Protein AF-A0A7S3YZI3-F1 (afdb_monomer_lite)

Sequence (149 aa):
NTPVLVSNVTWSGAGLTVPPSSFLPRRAQDMSTVDRKTTSTPLEKKKKSKTLTTAQHLPKLVVFDLDNTVWTPELYEFYKTPIPGKTLHVFPAALKALKELHTETKWNGSMVAAASRTGEIEWAHMSLKTFKVDKDNTFDDLMSFKVAE

pLDDT: mean 74.9, std 24.78, range [33.12, 97.81]

Foldseek 3Di:
DDDDDDDDDDDDDDDDDDDDDDDDDDDDDDDDDDDDDDDDDDDPPPPPPPPPPPPPPDALEDEFEDDPTQWDDGPVVDPDQDDQPPRIDGDVVNLVVLLCCPPPPVNPNRAYAYDYPDPPVVSRVVNQVPDDSDPPDGNVNRHPDDDDD

Structure (mmCIF, N/CA/C/O backbone):
data_AF-A0A7S3YZI3-F1
#
_entry.id   AF-A0A7S3YZI3-F1
#
loop_
_atom_site.group_PDB
_atom_site.id
_atom_site.type_symbol
_atom_site.label_atom_id
_atom_site.label_alt_id
_atom_site.label_comp_id
_atom_site.label_asym_id
_atom_site.label_entity_id
_atom_site.label_seq_id
_atom_site.pdbx_PDB_ins_code
_atom_site.Cartn_x
_atom_site.Cartn_y
_atom_site.Cartn_z
_atom_site.occupancy
_atom_site.B_iso_or_equiv
_atom_site.auth_seq_id
_atom_site.auth_comp_id
_atom_site.auth_asym_id
_atom_site.auth_atom_id
_atom_site.pdbx_PDB_model_num
ATOM 1 N N . ASN A 1 1 ? 2.007 -24.919 -42.911 1.00 47.31 1 ASN A N 1
ATOM 2 C CA . ASN A 1 1 ? 1.392 -24.205 -41.774 1.00 47.31 1 ASN A CA 1
ATOM 3 C C . ASN A 1 1 ? 2.091 -22.882 -41.558 1.00 47.31 1 ASN A C 1
ATOM 5 O O . ASN A 1 1 ? 3.094 -22.819 -40.866 1.00 47.31 1 ASN A O 1
ATOM 9 N N . THR A 1 2 ? 1.563 -21.848 -42.197 1.00 38.38 2 THR A N 1
ATOM 10 C CA . THR A 1 2 ? 1.965 -20.443 -42.069 1.00 38.38 2 THR A CA 1
ATOM 11 C C . THR A 1 2 ? 0.705 -19.669 -41.687 1.00 38.38 2 THR A C 1
ATOM 13 O O . THR A 1 2 ? -0.284 -19.792 -42.414 1.00 38.38 2 THR A O 1
ATOM 16 N N . PRO A 1 3 ? 0.671 -18.926 -40.570 1.00 43.06 3 PRO A N 1
ATOM 17 C CA . PRO A 1 3 ? -0.488 -18.111 -40.237 1.00 43.06 3 PRO A CA 1
ATOM 18 C C . PRO A 1 3 ? -0.475 -16.816 -41.056 1.00 43.06 3 PRO A C 1
ATOM 20 O O . PRO A 1 3 ? 0.512 -16.082 -41.083 1.00 43.06 3 PRO A O 1
ATOM 23 N N . VAL A 1 4 ? -1.589 -16.562 -41.739 1.00 41.00 4 VAL A N 1
ATOM 24 C CA . VAL A 1 4 ? -1.864 -15.327 -42.473 1.00 41.00 4 VAL A CA 1
ATOM 25 C C . VAL A 1 4 ? -2.370 -14.281 -41.480 1.00 41.00 4 VAL A C 1
ATOM 27 O O . VAL A 1 4 ? -3.354 -14.505 -40.778 1.00 41.00 4 VAL A O 1
ATOM 30 N N . LEU A 1 5 ? -1.676 -13.144 -41.429 1.00 38.97 5 LEU A N 1
ATOM 31 C CA . LEU A 1 5 ? -2.108 -11.908 -40.781 1.00 38.97 5 LEU A CA 1
ATOM 32 C C . LEU A 1 5 ? -3.362 -11.372 -41.481 1.00 38.97 5 LEU A C 1
ATOM 34 O O . LEU A 1 5 ? -3.335 -11.130 -42.686 1.00 38.97 5 LEU A O 1
ATOM 38 N N . VAL A 1 6 ? -4.429 -11.126 -40.723 1.00 39.53 6 VAL A N 1
ATOM 39 C CA . VAL A 1 6 ? -5.562 -10.315 -41.183 1.00 39.53 6 VAL A CA 1
ATOM 40 C C . VAL A 1 6 ? -5.613 -9.062 -40.321 1.00 39.53 6 VAL A C 1
ATOM 42 O O . VAL A 1 6 ? -6.141 -9.060 -39.212 1.00 39.53 6 VAL A O 1
ATOM 45 N N . SER A 1 7 ? -5.009 -7.995 -40.833 1.00 46.25 7 SER A N 1
ATOM 46 C CA . SER A 1 7 ? -5.274 -6.624 -40.416 1.00 46.25 7 SER A CA 1
ATOM 47 C C . SER A 1 7 ? -6.400 -6.050 -41.277 1.00 46.25 7 SER A C 1
ATOM 49 O O . SER A 1 7 ? -6.439 -6.317 -42.478 1.00 46.25 7 SER A O 1
ATOM 51 N N . ASN A 1 8 ? -7.274 -5.251 -40.654 1.00 34.53 8 ASN A N 1
ATOM 52 C CA . ASN A 1 8 ? -7.914 -4.023 -41.166 1.00 34.53 8 ASN A CA 1
ATOM 53 C C . ASN A 1 8 ? -9.363 -3.909 -40.670 1.00 34.53 8 ASN A C 1
ATOM 55 O O . ASN A 1 8 ? -10.301 -4.365 -41.318 1.00 34.53 8 ASN A O 1
ATOM 59 N N . VAL A 1 9 ? -9.544 -3.224 -39.538 1.00 40.22 9 VAL A N 1
ATOM 60 C CA . VAL A 1 9 ? -10.814 -2.563 -39.219 1.00 40.22 9 VAL A CA 1
ATOM 61 C C . VAL A 1 9 ? -10.669 -1.113 -39.664 1.00 40.22 9 VAL A C 1
ATOM 63 O O . VAL A 1 9 ? -10.006 -0.313 -39.010 1.00 40.22 9 VAL A O 1
ATOM 66 N N . THR A 1 10 ? -11.256 -0.783 -40.810 1.00 39.41 10 THR A N 1
ATOM 67 C CA . THR A 1 10 ? -11.432 0.598 -41.267 1.00 39.41 10 THR A CA 1
ATOM 68 C C . THR A 1 10 ? -12.811 1.086 -40.846 1.00 39.41 10 THR A C 1
ATOM 70 O O . THR A 1 10 ? -13.828 0.526 -41.253 1.00 39.41 10 THR A O 1
ATOM 73 N N . TRP A 1 11 ? -12.841 2.140 -40.034 1.00 33.25 11 TRP A N 1
ATOM 74 C CA . TRP A 1 11 ? -14.040 2.906 -39.709 1.00 33.25 11 TRP A CA 1
ATOM 75 C C . TRP A 1 11 ? -14.284 3.940 -40.819 1.00 33.25 11 TRP A C 1
ATOM 77 O O . TRP A 1 11 ? -13.386 4.703 -41.172 1.00 33.25 11 TRP A O 1
ATOM 87 N N . SER A 1 12 ? -15.490 3.983 -41.380 1.00 38.97 12 SER A N 1
ATOM 88 C CA . SER A 1 12 ? -15.968 5.103 -42.198 1.00 38.97 12 SER A CA 1
ATOM 89 C C . SER A 1 12 ? -17.427 5.366 -41.857 1.00 38.97 12 SER A C 1
ATOM 91 O O . SER A 1 12 ? -18.248 4.452 -41.844 1.00 38.97 12 SER A O 1
ATOM 93 N N . GLY A 1 13 ? -17.690 6.610 -41.460 1.00 34.34 13 GLY A N 1
ATOM 94 C CA . GLY A 1 13 ? -18.905 7.027 -40.779 1.00 34.34 13 GLY A CA 1
ATOM 95 C C . GLY A 1 13 ? -20.070 7.407 -41.687 1.00 34.34 13 GLY A C 1
ATOM 96 O O . GLY A 1 13 ? -19.912 7.701 -42.868 1.00 34.34 13 GLY A O 1
ATOM 97 N N . ALA A 1 14 ? -21.238 7.496 -41.061 1.00 37.47 14 ALA A N 1
ATOM 98 C CA . ALA A 1 14 ? -22.331 8.368 -41.461 1.00 37.47 14 ALA A CA 1
ATOM 99 C C . ALA A 1 14 ? -23.077 8.769 -40.181 1.00 37.47 14 ALA A C 1
ATOM 101 O O . ALA A 1 14 ? -23.517 7.914 -39.413 1.00 37.47 14 ALA A O 1
ATOM 102 N N . GLY A 1 15 ? -23.121 10.073 -39.908 1.00 35.31 15 GLY A N 1
ATOM 103 C CA . GLY A 1 15 ? -23.724 10.641 -38.709 1.00 35.31 15 GLY A CA 1
ATOM 104 C C . GLY A 1 15 ? -25.248 10.532 -38.682 1.00 35.31 15 GLY A C 1
ATOM 105 O O . GLY A 1 15 ? -25.906 10.517 -39.719 1.00 35.31 15 GLY A O 1
ATOM 106 N N . LEU A 1 16 ? -25.806 10.530 -37.471 1.00 33.12 16 LEU A N 1
ATOM 107 C CA . LEU A 1 16 ? -27.213 10.823 -37.230 1.00 33.12 16 LEU A CA 1
ATOM 108 C C . LEU A 1 16 ? -27.332 11.855 -36.108 1.00 33.12 16 LEU A C 1
ATOM 110 O O . LEU A 1 16 ? -26.977 11.626 -34.955 1.00 33.12 16 LEU A O 1
ATOM 114 N N . THR A 1 17 ? -27.819 13.018 -36.514 1.00 35.41 17 THR A N 1
ATOM 115 C CA . THR A 1 17 ? -28.235 14.160 -35.707 1.00 35.41 17 THR A CA 1
ATOM 116 C C . THR A 1 17 ? -29.495 13.831 -34.907 1.00 35.41 17 THR A C 1
ATOM 118 O O . THR A 1 17 ? -30.491 13.384 -35.475 1.00 35.41 17 THR A O 1
ATOM 121 N N . VAL A 1 18 ? -29.471 14.096 -33.601 1.00 50.31 18 VAL A N 1
ATOM 122 C CA . VAL A 1 18 ? -30.630 14.006 -32.697 1.00 50.31 18 VAL A CA 1
ATOM 123 C C . VAL A 1 18 ? -31.454 15.304 -32.730 1.00 50.31 18 VAL A C 1
ATOM 125 O O . VAL A 1 18 ? -30.878 16.373 -32.524 1.00 50.31 18 VAL A O 1
ATOM 128 N N . PRO A 1 19 ? -32.784 15.256 -32.940 1.00 44.59 19 PRO A N 1
ATOM 129 C CA . PRO A 1 19 ? -33.650 16.413 -32.729 1.00 44.59 19 PRO A CA 1
ATOM 130 C C . PRO A 1 19 ? -34.08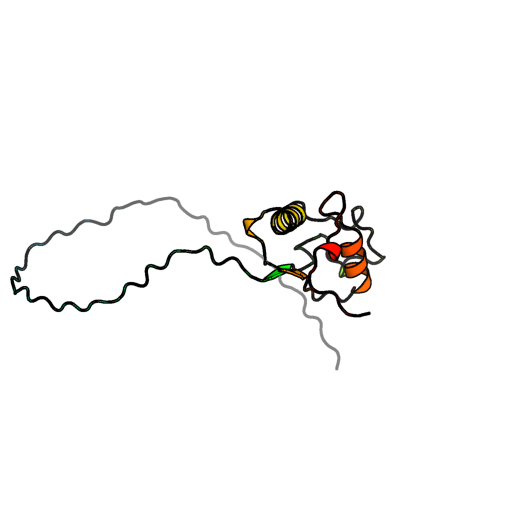5 16.548 -31.251 1.00 44.59 19 PRO A C 1
ATOM 132 O O . PRO A 1 19 ? -34.277 15.535 -30.570 1.00 44.59 19 PRO A O 1
ATOM 135 N N . PRO A 1 20 ? -34.280 17.779 -30.738 1.00 41.53 20 PRO A N 1
ATOM 136 C CA . PRO A 1 20 ? -34.686 18.020 -29.358 1.00 41.53 20 PRO A CA 1
ATOM 137 C C . PRO A 1 20 ? -36.216 18.038 -29.166 1.00 41.53 20 PRO A C 1
ATOM 139 O O . PRO A 1 20 ? -36.953 18.564 -29.990 1.00 41.53 20 PRO A O 1
ATOM 142 N N . SER A 1 21 ? -36.645 17.559 -27.990 1.00 42.19 21 SER A N 1
ATOM 143 C CA . SER A 1 21 ? -37.849 17.960 -27.235 1.00 42.19 21 SER A CA 1
ATOM 144 C C . SER A 1 21 ? -39.238 17.814 -27.893 1.00 42.19 21 SER A C 1
ATOM 146 O O . SER A 1 21 ? -39.685 18.666 -28.657 1.00 42.19 21 SER A O 1
ATOM 148 N N . SER A 1 22 ? -40.031 16.862 -27.385 1.00 41.62 22 SER A N 1
ATOM 149 C CA . SER A 1 22 ? -41.467 17.094 -27.160 1.00 41.62 22 SER A CA 1
ATOM 150 C C . SER A 1 22 ? -41.933 16.441 -25.853 1.00 41.62 22 SER A C 1
ATOM 152 O O . SER A 1 22 ? -42.082 15.229 -25.724 1.00 41.62 22 SER A O 1
ATOM 154 N N . PHE A 1 23 ? -42.129 17.297 -24.853 1.00 40.28 23 PHE A N 1
ATOM 155 C CA . PHE A 1 23 ? -42.951 17.056 -23.673 1.00 40.28 23 PHE A CA 1
ATOM 156 C C . PHE A 1 23 ? -44.413 16.875 -24.100 1.00 40.28 23 PHE A C 1
ATOM 158 O O . PHE A 1 23 ? -44.944 17.773 -24.745 1.00 40.28 23 PHE A O 1
ATOM 165 N N . LEU A 1 24 ? -45.089 15.811 -23.649 1.00 42.09 24 LEU A N 1
ATOM 166 C CA . LEU A 1 24 ? -46.533 15.839 -23.374 1.00 42.09 24 LEU A CA 1
ATOM 167 C C . LEU A 1 24 ? -46.884 14.952 -22.154 1.00 42.09 24 LEU A C 1
ATOM 169 O O . LEU A 1 24 ? -46.287 13.889 -21.973 1.00 42.09 24 LEU A O 1
ATOM 173 N N . PRO A 1 25 ? -47.831 15.388 -21.297 1.00 41.41 25 PRO A N 1
ATOM 174 C CA . PRO A 1 25 ? -48.101 14.807 -19.980 1.00 41.41 25 PRO A CA 1
ATOM 175 C C . PRO A 1 25 ? -49.007 13.567 -20.034 1.00 41.41 25 PRO A C 1
ATOM 177 O O . PRO A 1 25 ? -49.967 13.499 -20.805 1.00 41.41 25 PRO A O 1
ATOM 180 N N . ARG A 1 26 ? -48.752 12.592 -19.150 1.00 41.56 26 ARG A N 1
ATOM 181 C CA . ARG A 1 26 ? -49.623 11.422 -18.970 1.00 41.56 26 ARG A CA 1
ATOM 182 C C . ARG A 1 26 ? -50.846 11.816 -18.130 1.00 41.56 26 ARG A C 1
ATOM 184 O O . ARG A 1 26 ? -50.745 12.108 -16.943 1.00 41.56 26 ARG A O 1
ATOM 191 N N . ARG A 1 27 ? -51.987 11.850 -18.815 1.00 44.41 27 ARG A N 1
ATOM 192 C CA . ARG A 1 27 ? -53.344 12.161 -18.353 1.00 44.41 27 ARG A CA 1
ATOM 193 C C . ARG A 1 27 ? -53.797 11.259 -17.197 1.00 44.41 27 ARG A C 1
ATOM 195 O O . ARG A 1 27 ? -53.643 10.042 -17.260 1.00 44.41 27 ARG A O 1
ATOM 202 N N . ALA A 1 28 ? -54.397 11.889 -16.190 1.00 41.75 28 ALA A N 1
ATOM 203 C CA . ALA A 1 28 ? -55.127 11.261 -15.098 1.00 41.75 28 ALA A CA 1
ATOM 204 C C . ALA A 1 28 ? -56.390 10.543 -15.604 1.00 41.75 28 ALA A C 1
ATOM 206 O O . ALA A 1 28 ? -57.118 11.082 -16.443 1.00 41.75 28 ALA A O 1
ATOM 207 N N . GLN A 1 29 ? -56.667 9.363 -15.050 1.00 43.91 29 GLN A N 1
ATOM 208 C CA . GLN A 1 29 ? -58.015 8.809 -14.989 1.00 43.91 29 GLN A CA 1
ATOM 209 C C . GLN A 1 29 ? -58.356 8.489 -13.535 1.00 43.91 29 GLN A C 1
ATOM 211 O O . GLN A 1 29 ? -57.706 7.679 -12.879 1.00 43.91 29 GLN A O 1
ATOM 216 N N . ASP A 1 30 ? -59.355 9.225 -13.072 1.00 43.62 30 ASP A N 1
ATOM 217 C CA . ASP A 1 30 ? -60.227 8.978 -11.934 1.00 43.62 30 ASP A CA 1
ATOM 218 C C . ASP A 1 30 ? -61.236 7.877 -12.307 1.00 43.62 30 ASP A C 1
ATOM 220 O O . ASP A 1 30 ? -61.663 7.850 -13.461 1.00 43.62 30 ASP A O 1
ATOM 224 N N . MET A 1 31 ? -61.580 6.990 -11.362 1.00 44.25 31 MET A N 1
ATOM 225 C CA . MET A 1 31 ? -62.896 6.335 -11.230 1.00 44.25 31 MET A CA 1
ATOM 226 C C . MET A 1 31 ? -62.955 5.467 -9.951 1.00 44.25 31 MET A C 1
ATOM 228 O O . MET A 1 31 ? -62.526 4.316 -9.913 1.00 44.25 31 MET A O 1
ATOM 232 N N . SER A 1 32 ? -63.429 6.111 -8.882 1.00 39.69 32 SER A N 1
ATOM 233 C CA . SER A 1 32 ? -64.515 5.707 -7.966 1.00 39.69 32 SER A CA 1
ATOM 234 C C . SER A 1 32 ? -64.693 4.251 -7.454 1.00 39.69 32 SER A C 1
ATOM 236 O O . SER A 1 32 ? -65.004 3.307 -8.171 1.00 39.69 32 SER A O 1
ATOM 238 N N . THR A 1 33 ? -64.657 4.168 -6.113 1.00 45.88 33 THR A N 1
ATOM 239 C CA . THR A 1 33 ? -65.557 3.438 -5.186 1.00 45.88 33 THR A CA 1
ATOM 240 C C . THR A 1 33 ? -65.936 1.980 -5.468 1.00 45.88 33 THR A C 1
ATOM 242 O O . THR A 1 33 ? -66.878 1.702 -6.208 1.00 45.88 33 THR A O 1
ATOM 245 N N . VAL A 1 34 ? -65.359 1.071 -4.673 1.00 45.72 34 VAL A N 1
ATOM 246 C CA . VAL A 1 34 ? -66.051 -0.145 -4.214 1.00 45.72 34 VAL A CA 1
ATOM 247 C C . VAL A 1 34 ? -65.810 -0.321 -2.712 1.00 45.72 34 VAL A C 1
ATOM 249 O O . VAL A 1 34 ? -64.686 -0.550 -2.268 1.00 45.72 34 VAL A O 1
ATOM 252 N N . ASP A 1 35 ? -66.891 -0.211 -1.942 1.00 47.97 35 ASP A N 1
ATOM 253 C CA . ASP A 1 35 ? -66.978 -0.548 -0.525 1.00 47.97 35 ASP A CA 1
ATOM 254 C C . ASP A 1 35 ? -66.685 -2.035 -0.272 1.00 47.97 35 ASP A C 1
ATOM 256 O O . ASP A 1 35 ? -67.311 -2.923 -0.856 1.00 47.97 35 ASP A O 1
ATOM 260 N N . ARG A 1 36 ? -65.812 -2.328 0.700 1.00 46.00 36 ARG A N 1
ATOM 261 C CA . ARG A 1 36 ? -65.848 -3.611 1.413 1.00 46.00 36 ARG A CA 1
ATOM 262 C C . ARG A 1 36 ? -65.488 -3.433 2.882 1.00 46.00 36 ARG A C 1
ATOM 264 O O . ARG A 1 36 ? -64.328 -3.352 3.275 1.00 46.00 36 ARG A O 1
ATOM 271 N N . LYS A 1 37 ? -66.533 -3.407 3.703 1.00 42.66 37 LYS A N 1
ATOM 272 C CA . LYS A 1 37 ? -66.483 -3.499 5.160 1.00 42.66 37 LYS A CA 1
ATOM 273 C C . LYS A 1 37 ? -66.480 -4.976 5.549 1.00 42.66 37 LYS A C 1
ATOM 275 O O . LYS A 1 37 ? -67.496 -5.639 5.365 1.00 42.66 37 LYS A O 1
ATOM 280 N N . THR A 1 38 ? -65.388 -5.506 6.102 1.00 35.62 38 THR A N 1
ATOM 281 C CA . THR A 1 38 ? -65.430 -6.769 6.867 1.00 35.62 38 THR A CA 1
ATOM 282 C C . THR A 1 38 ? -64.290 -6.839 7.890 1.00 35.62 38 THR A C 1
ATOM 284 O O . THR A 1 38 ? -63.147 -7.131 7.565 1.00 35.62 38 THR A O 1
ATOM 287 N N . THR A 1 39 ? -64.670 -6.550 9.135 1.00 33.44 39 THR A N 1
ATOM 288 C CA . THR A 1 39 ? -64.350 -7.316 10.349 1.00 33.44 39 THR A CA 1
ATOM 289 C C . THR A 1 39 ? -62.886 -7.474 10.766 1.00 33.44 39 THR A C 1
ATOM 291 O O . THR A 1 39 ? -62.148 -8.347 10.323 1.00 33.44 39 THR A O 1
ATOM 294 N N . SER A 1 40 ? -62.541 -6.684 11.780 1.00 48.06 40 SER A N 1
ATOM 295 C CA . SER A 1 40 ? -61.477 -6.928 12.747 1.00 48.06 40 SER A CA 1
ATOM 296 C C . SER A 1 40 ? -61.649 -8.262 13.486 1.00 48.06 40 SER A C 1
ATOM 298 O O . SER A 1 40 ? -62.695 -8.520 14.083 1.00 48.06 40 SER A O 1
ATOM 300 N N . THR A 1 41 ? -60.583 -9.056 13.565 1.00 41.44 41 THR A N 1
ATOM 301 C CA . THR A 1 41 ? -60.311 -9.936 14.715 1.00 41.44 41 THR A CA 1
ATOM 302 C C . THR A 1 41 ? -58.789 -10.032 14.898 1.00 41.44 41 THR A C 1
ATOM 304 O O . THR A 1 41 ? -58.070 -10.150 13.903 1.00 41.44 41 THR A O 1
ATOM 307 N N . PRO A 1 42 ? -58.262 -9.916 16.131 1.00 50.06 42 PRO A N 1
ATOM 308 C CA . PRO A 1 42 ? -56.842 -9.711 16.369 1.00 50.06 42 PRO A CA 1
ATOM 309 C C . PRO A 1 42 ? -56.132 -11.059 16.491 1.00 50.06 42 PRO A C 1
ATOM 311 O O . PRO A 1 42 ? -56.307 -11.782 17.467 1.00 50.06 42 PRO A O 1
ATOM 314 N N . LEU A 1 43 ? -55.295 -11.395 15.512 1.00 47.28 43 LEU A N 1
ATOM 315 C CA . LEU A 1 43 ? -54.290 -12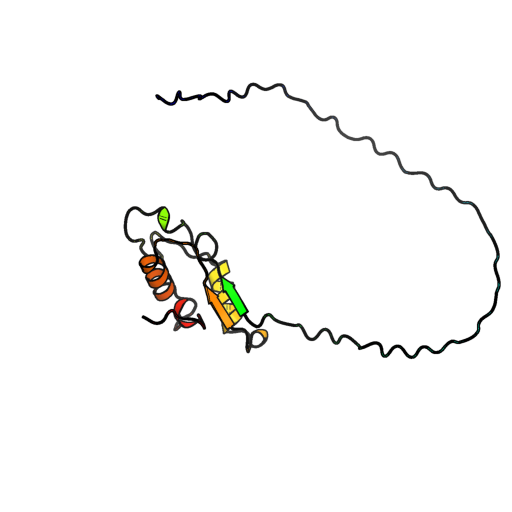.440 15.681 1.00 47.28 43 LEU A CA 1
ATOM 316 C C . LEU A 1 43 ? -52.958 -11.772 15.992 1.00 47.28 43 LEU A C 1
ATOM 318 O O . LEU A 1 43 ? -52.170 -11.425 15.111 1.00 47.28 43 LEU A O 1
ATOM 322 N N . GLU A 1 44 ? -52.753 -11.597 17.294 1.00 51.66 44 GLU A N 1
ATOM 323 C CA . GLU A 1 44 ? -51.500 -11.266 17.953 1.00 51.66 44 GLU A CA 1
ATOM 324 C C . GLU A 1 44 ? -50.434 -12.318 17.601 1.00 51.66 44 GLU A C 1
ATOM 326 O O . GLU A 1 44 ? -50.117 -13.232 18.356 1.00 51.66 44 GLU A O 1
ATOM 331 N N . LYS A 1 45 ? -49.839 -12.202 16.413 1.00 46.88 45 LYS A N 1
ATOM 332 C CA . LYS A 1 45 ? -48.534 -12.802 16.158 1.00 46.88 45 LYS A CA 1
ATOM 333 C C . LYS A 1 45 ? -47.512 -11.815 16.676 1.00 46.88 45 LYS A C 1
ATOM 335 O O . LYS A 1 45 ? -47.092 -10.910 15.957 1.00 46.88 45 LYS A O 1
ATOM 340 N N . LYS A 1 46 ? -47.104 -12.022 17.928 1.00 49.16 46 LYS A N 1
ATOM 341 C CA . LYS A 1 46 ? -45.913 -11.426 18.533 1.00 49.16 46 LYS A CA 1
ATOM 342 C C . LYS A 1 46 ? -44.686 -11.894 17.743 1.00 49.16 46 LYS A C 1
ATOM 344 O O . LYS A 1 46 ? -43.916 -12.745 18.178 1.00 49.16 46 LYS A O 1
ATOM 349 N N . LYS A 1 47 ? -44.507 -11.356 16.532 1.00 48.44 47 LYS A N 1
ATOM 350 C CA . LYS A 1 47 ? -43.215 -11.339 15.864 1.00 48.44 47 LYS A CA 1
ATOM 351 C C . LYS A 1 47 ? -42.344 -10.532 16.806 1.00 48.44 47 LYS A C 1
ATOM 353 O O . LYS A 1 47 ? -42.532 -9.325 16.936 1.00 48.44 47 LYS A O 1
ATOM 358 N N . LYS A 1 48 ? -41.426 -11.208 17.502 1.00 48.72 48 LYS A N 1
ATOM 359 C CA . LYS A 1 48 ? -40.235 -10.556 18.035 1.00 48.72 48 LYS A CA 1
ATOM 360 C C . LYS A 1 48 ? -39.573 -9.901 16.828 1.00 48.72 48 LYS A C 1
ATOM 362 O O . LYS A 1 48 ? -38.822 -10.547 16.104 1.00 48.72 48 LYS A O 1
ATOM 367 N N . SER A 1 49 ? -39.948 -8.655 16.555 1.00 51.81 49 SER A N 1
ATOM 368 C CA . SER A 1 49 ? -39.158 -7.762 15.736 1.00 51.81 49 SER A CA 1
ATOM 369 C C . SER A 1 49 ? -37.828 -7.723 16.459 1.00 51.81 49 SER A C 1
ATOM 371 O O . SER A 1 49 ? -37.718 -7.146 17.540 1.00 51.81 49 SER A O 1
ATOM 373 N N . LYS A 1 50 ? -36.856 -8.482 15.946 1.00 57.81 50 LYS A N 1
ATOM 374 C CA . LYS A 1 50 ? -35.460 -8.253 16.270 1.00 57.81 50 LYS A CA 1
ATOM 375 C C . LYS A 1 50 ? -35.263 -6.830 15.781 1.00 57.81 50 LYS A C 1
ATOM 377 O O . LYS A 1 50 ? -35.189 -6.603 14.577 1.00 57.81 50 LYS A O 1
ATOM 382 N N . THR A 1 51 ? -35.330 -5.874 16.697 1.00 48.53 51 THR A N 1
ATOM 383 C CA . THR A 1 51 ? -34.820 -4.537 16.471 1.00 48.53 51 THR A CA 1
ATOM 384 C C . THR A 1 51 ? -33.391 -4.761 16.009 1.00 48.53 51 THR A C 1
ATOM 386 O O . THR A 1 51 ? -32.518 -5.109 16.800 1.00 48.53 51 THR A O 1
ATOM 389 N N . LEU A 1 52 ? -33.186 -4.705 14.692 1.00 55.94 52 LEU A N 1
ATOM 390 C CA . LEU A 1 52 ? -31.874 -4.585 14.092 1.00 55.94 52 LEU A CA 1
ATOM 391 C C . LEU A 1 52 ? -31.400 -3.215 14.552 1.00 55.94 52 LEU A C 1
ATOM 393 O O . LEU A 1 52 ? -31.595 -2.213 13.872 1.00 55.94 52 LEU A O 1
ATOM 397 N N . THR A 1 53 ? -30.845 -3.158 15.760 1.00 50.78 53 THR A N 1
ATOM 398 C CA . THR A 1 53 ? -29.839 -2.161 16.061 1.00 50.78 53 THR A CA 1
ATOM 399 C C . THR A 1 53 ? -28.848 -2.299 14.923 1.00 50.78 53 THR A C 1
ATOM 401 O O . THR A 1 53 ? -28.189 -3.328 14.777 1.00 50.78 53 THR A O 1
ATOM 404 N N . THR A 1 54 ? -28.827 -1.306 14.040 1.00 60.97 54 THR A N 1
ATOM 405 C CA . THR A 1 54 ? -27.828 -1.145 12.991 1.00 60.97 54 THR A CA 1
ATOM 406 C C . THR A 1 54 ? -26.503 -0.824 13.672 1.00 60.97 54 THR A C 1
ATOM 408 O O . THR A 1 54 ? -25.951 0.259 13.505 1.00 60.97 54 THR A O 1
ATOM 411 N N . ALA A 1 55 ? -26.022 -1.736 14.522 1.00 61.50 55 ALA A N 1
ATOM 412 C CA . ALA A 1 55 ? -24.636 -1.784 14.915 1.00 61.50 55 ALA A CA 1
ATOM 413 C C . ALA A 1 55 ? -23.886 -1.851 13.590 1.00 61.50 55 ALA A C 1
ATOM 415 O O . ALA A 1 55 ? -24.059 -2.808 12.832 1.00 61.50 55 ALA A O 1
ATOM 416 N N . GLN A 1 56 ? -23.199 -0.760 13.251 1.00 68.62 56 GLN A N 1
ATOM 417 C CA . GLN A 1 56 ? -22.448 -0.642 12.013 1.00 68.62 56 GLN A CA 1
ATOM 418 C C . GLN A 1 56 ? -21.491 -1.826 11.956 1.00 68.62 56 GLN A C 1
ATOM 420 O O . GLN A 1 56 ? -20.528 -1.899 12.715 1.00 68.62 56 GLN A O 1
ATOM 425 N N . HIS A 1 57 ? -21.814 -2.802 11.113 1.00 83.62 57 HIS A N 1
ATOM 426 C CA . HIS A 1 57 ? -21.013 -4.003 10.987 1.00 83.62 57 HIS A CA 1
ATOM 427 C C . HIS A 1 57 ? -19.826 -3.654 10.096 1.00 83.62 57 HIS A C 1
ATOM 429 O O . HIS A 1 57 ? -19.895 -3.778 8.874 1.00 83.62 57 HIS A O 1
ATOM 435 N N . LEU A 1 58 ? -18.768 -3.132 10.712 1.00 92.44 58 LEU A N 1
ATOM 436 C CA . LEU A 1 58 ? -17.533 -2.821 10.010 1.00 92.44 58 LEU A CA 1
ATOM 437 C C . LEU A 1 58 ? -16.840 -4.117 9.559 1.00 92.44 58 LEU A C 1
ATOM 439 O O . LEU A 1 58 ? -16.993 -5.168 10.196 1.00 92.44 58 LEU A O 1
ATOM 443 N N . PRO A 1 59 ? -16.126 -4.080 8.424 1.00 94.94 59 PRO A N 1
ATOM 444 C CA . PRO A 1 59 ? -15.403 -5.236 7.927 1.00 94.94 59 PRO A CA 1
ATOM 445 C C . PRO A 1 59 ? -14.278 -5.618 8.890 1.00 94.94 59 PRO A C 1
ATOM 447 O O . PRO A 1 59 ? -13.518 -4.774 9.342 1.00 94.94 59 PRO A O 1
ATOM 450 N N . LYS A 1 60 ? -14.126 -6.918 9.153 1.00 94.81 60 LYS A N 1
ATOM 451 C CA . LYS A 1 60 ? -12.996 -7.440 9.941 1.00 94.81 60 LYS A CA 1
ATOM 452 C C . LYS A 1 60 ? -11.674 -7.440 9.169 1.00 94.81 60 LYS A C 1
ATOM 454 O O . LYS A 1 60 ? -10.624 -7.613 9.774 1.00 94.81 60 LYS A O 1
ATOM 459 N N . LEU A 1 61 ? -11.730 -7.316 7.845 1.00 96.12 61 LEU A N 1
ATOM 460 C CA . LEU A 1 61 ? -10.576 -7.351 6.956 1.00 96.12 61 LEU A CA 1
ATOM 461 C C . LEU A 1 61 ? -10.825 -6.432 5.761 1.00 96.12 61 LEU A C 1
ATOM 463 O O . LEU A 1 61 ? -11.858 -6.550 5.099 1.00 96.12 61 LEU A O 1
ATOM 467 N N . VAL A 1 62 ? -9.865 -5.560 5.477 1.00 96.75 62 VAL A N 1
ATOM 468 C CA . VAL A 1 62 ? -9.802 -4.743 4.265 1.00 96.75 62 VAL A CA 1
ATOM 469 C C . VAL A 1 62 ? -8.589 -5.188 3.461 1.00 96.75 62 VAL A C 1
ATOM 471 O O . VAL A 1 62 ? -7.482 -5.248 3.990 1.00 96.75 62 VAL A O 1
ATOM 474 N N . VAL A 1 63 ? -8.796 -5.521 2.189 1.00 97.19 63 VAL A N 1
ATOM 475 C CA . VAL A 1 63 ? -7.730 -5.984 1.295 1.00 97.19 63 VAL A CA 1
ATOM 476 C C . VAL A 1 63 ? -7.535 -4.961 0.185 1.00 97.19 63 VAL A C 1
ATOM 478 O O . VAL A 1 63 ? -8.499 -4.604 -0.491 1.00 97.19 63 VAL A O 1
ATOM 481 N N . PHE A 1 64 ? -6.302 -4.499 0.006 1.00 97.19 64 PHE A N 1
ATOM 482 C CA . PHE A 1 64 ? -5.909 -3.600 -1.072 1.00 97.19 64 PHE A CA 1
ATOM 483 C C . PHE A 1 64 ? -5.309 -4.393 -2.232 1.00 97.19 64 PHE A C 1
ATOM 485 O O . PHE A 1 64 ? -4.395 -5.193 -2.037 1.00 97.19 64 PHE A O 1
ATOM 492 N N . ASP A 1 65 ? -5.795 -4.137 -3.444 1.00 97.38 65 ASP A N 1
ATOM 493 C CA . ASP A 1 65 ? -4.987 -4.383 -4.640 1.00 97.38 65 ASP A CA 1
ATOM 494 C C . ASP A 1 65 ? -3.824 -3.374 -4.694 1.00 97.38 65 ASP A C 1
ATOM 496 O O . ASP A 1 65 ? -3.824 -2.387 -3.955 1.00 97.38 65 ASP A O 1
ATOM 500 N N . LEU A 1 66 ? -2.816 -3.618 -5.530 1.00 97.12 66 LEU A N 1
ATOM 501 C CA . LEU A 1 66 ? -1.603 -2.802 -5.597 1.00 97.12 66 LEU A CA 1
ATOM 502 C C . LEU A 1 66 ? -1.580 -1.893 -6.828 1.00 97.12 66 LEU A C 1
ATOM 504 O O . LEU A 1 66 ? -1.743 -0.674 -6.708 1.00 97.12 66 LEU A O 1
ATOM 508 N N . ASP A 1 67 ? -1.389 -2.480 -8.004 1.00 96.81 67 ASP A N 1
ATOM 509 C CA . ASP A 1 67 ? -1.240 -1.754 -9.261 1.00 96.81 67 ASP A CA 1
ATOM 510 C C . ASP A 1 67 ? -2.545 -1.029 -9.625 1.00 96.81 67 ASP A C 1
ATOM 512 O O . ASP A 1 67 ? -3.639 -1.581 -9.518 1.00 96.81 67 ASP A O 1
ATOM 516 N N . ASN A 1 68 ? -2.446 0.253 -9.982 1.00 96.38 68 ASN A N 1
ATOM 517 C CA . ASN A 1 68 ? -3.581 1.144 -10.260 1.00 96.38 68 ASN A CA 1
ATOM 518 C C . ASN A 1 68 ? -4.624 1.277 -9.129 1.00 96.38 68 ASN A C 1
ATOM 520 O O . ASN A 1 68 ? -5.687 1.863 -9.334 1.00 96.38 68 ASN A O 1
ATOM 524 N N . THR A 1 69 ? -4.299 0.815 -7.919 1.00 97.38 69 THR A N 1
ATOM 525 C CA . THR A 1 69 ? -5.132 0.975 -6.718 1.00 97.38 69 THR A CA 1
ATOM 526 C C . THR A 1 69 ? -4.389 1.757 -5.640 1.00 97.38 69 THR A C 1
ATOM 528 O O . THR A 1 69 ? -4.883 2.773 -5.148 1.00 97.38 69 THR A O 1
ATOM 531 N N . VAL A 1 70 ? -3.174 1.325 -5.294 1.00 97.62 70 VAL A N 1
ATOM 532 C CA . VAL A 1 70 ? -2.294 2.016 -4.342 1.00 97.62 70 VAL A CA 1
ATOM 533 C C . VAL A 1 70 ? -1.342 2.951 -5.074 1.00 97.62 70 VAL A C 1
ATOM 535 O O . VAL A 1 70 ? -1.120 4.071 -4.614 1.00 97.62 70 VAL A O 1
ATOM 538 N N . TRP A 1 71 ? -0.817 2.538 -6.226 1.00 97.81 71 TRP A N 1
ATOM 539 C CA . TRP A 1 71 ? 0.152 3.318 -6.991 1.00 97.81 71 TRP A CA 1
ATOM 540 C C . TRP A 1 71 ? -0.075 3.253 -8.496 1.00 97.81 71 TRP A C 1
ATOM 542 O O . TRP A 1 71 ? -0.857 2.452 -9.001 1.00 97.81 71 TRP A O 1
ATOM 552 N N . THR A 1 72 ? 0.651 4.108 -9.204 1.00 97.25 72 THR A N 1
ATOM 553 C CA . THR A 1 72 ? 0.723 4.150 -10.660 1.00 97.25 72 THR A CA 1
ATOM 554 C C . THR A 1 72 ? 2.132 4.564 -11.100 1.00 97.25 72 THR A C 1
ATOM 556 O O . THR A 1 72 ? 2.783 5.338 -10.381 1.00 97.25 72 THR A O 1
ATOM 559 N N . PRO A 1 73 ? 2.634 4.096 -12.254 1.00 96.94 73 PRO A N 1
ATOM 560 C CA . PRO A 1 73 ? 2.067 3.074 -13.156 1.00 96.94 73 PRO A CA 1
ATOM 561 C C . PRO A 1 73 ? 2.126 1.647 -12.578 1.00 96.94 73 PRO A C 1
ATOM 563 O O . PRO A 1 73 ? 2.522 1.467 -11.424 1.00 96.94 73 PRO A O 1
ATOM 566 N N . GLU A 1 74 ? 1.691 0.642 -13.347 1.00 97.00 74 GLU A N 1
ATOM 567 C CA . GLU A 1 74 ? 1.787 -0.768 -12.944 1.00 97.00 74 GLU A CA 1
ATOM 568 C C . GLU A 1 74 ? 3.250 -1.243 -12.927 1.00 97.00 74 GLU A C 1
ATOM 570 O O . GLU A 1 74 ? 4.075 -0.803 -13.729 1.00 97.00 74 GLU A O 1
ATOM 575 N N . LEU A 1 75 ? 3.598 -2.173 -12.031 1.00 96.44 75 LEU A N 1
ATOM 576 C CA . LEU A 1 75 ? 4.992 -2.616 -11.878 1.00 96.44 75 LEU A CA 1
ATOM 577 C C . LEU A 1 75 ? 5.601 -3.251 -13.142 1.00 96.44 75 LEU A C 1
ATOM 579 O O . LEU A 1 75 ? 6.796 -3.089 -13.380 1.00 96.44 75 LEU A O 1
ATOM 583 N N . TYR A 1 76 ? 4.808 -3.935 -13.973 1.00 94.75 76 TYR A N 1
ATOM 584 C CA . TYR A 1 76 ? 5.319 -4.551 -15.207 1.00 94.75 76 TYR A CA 1
ATOM 585 C C . TYR A 1 76 ? 5.658 -3.526 -16.299 1.00 94.75 76 TYR A C 1
ATOM 587 O O . TYR A 1 76 ? 6.311 -3.867 -17.284 1.00 94.75 76 TYR A O 1
ATOM 595 N N . GLU A 1 77 ? 5.212 -2.274 -16.162 1.00 96.31 77 GLU A N 1
ATOM 596 C CA . GLU A 1 77 ? 5.502 -1.221 -17.140 1.00 96.31 77 GLU A CA 1
ATOM 597 C C . GLU A 1 77 ? 6.960 -0.744 -17.063 1.00 96.31 77 GLU A C 1
ATOM 599 O O . GLU A 1 77 ? 7.438 -0.019 -17.942 1.00 96.31 77 GLU A O 1
ATOM 604 N N . PHE A 1 78 ? 7.699 -1.152 -16.028 1.00 95.38 78 PHE A N 1
ATOM 605 C CA . PHE A 1 78 ? 9.084 -0.758 -15.843 1.00 95.38 78 PHE A CA 1
ATOM 606 C C . PHE A 1 78 ? 10.071 -1.765 -16.438 1.00 95.38 78 PHE A C 1
ATOM 608 O O . PHE A 1 78 ? 10.069 -2.948 -16.124 1.00 95.38 78 PHE A O 1
ATOM 615 N N . TYR A 1 79 ? 11.031 -1.255 -17.213 1.00 92.62 79 TYR A N 1
ATOM 616 C CA . TYR A 1 79 ? 12.188 -2.034 -17.682 1.00 92.62 79 TYR A CA 1
ATOM 617 C C . TYR A 1 79 ? 13.307 -2.164 -16.638 1.00 92.62 79 TYR A C 1
ATOM 619 O O . TYR A 1 79 ? 14.249 -2.933 -16.816 1.00 92.62 79 TYR A O 1
ATOM 627 N N . LYS A 1 80 ? 13.269 -1.337 -15.592 1.00 93.56 80 LYS A N 1
ATOM 628 C CA . LYS A 1 80 ? 14.257 -1.279 -14.509 1.00 93.56 80 LYS A CA 1
ATOM 629 C C . LYS A 1 80 ? 13.523 -1.154 -13.190 1.00 93.56 80 LYS A C 1
ATOM 631 O O . LYS A 1 80 ? 12.419 -0.630 -13.163 1.00 93.56 80 LYS A O 1
ATOM 636 N N . THR A 1 81 ? 14.188 -1.523 -12.103 1.00 94.12 81 THR A N 1
ATOM 637 C CA . THR A 1 81 ? 13.640 -1.391 -10.755 1.00 94.12 81 THR A CA 1
ATOM 638 C C . THR A 1 81 ? 13.057 0.010 -10.520 1.00 94.12 81 THR A C 1
ATOM 640 O O . THR A 1 81 ? 13.795 0.999 -10.636 1.00 94.12 81 THR A O 1
ATOM 643 N N . PRO A 1 82 ? 11.752 0.119 -10.218 1.00 94.88 82 PRO A N 1
ATOM 644 C CA . PRO A 1 82 ? 11.124 1.403 -9.970 1.00 94.88 82 PRO A CA 1
ATOM 645 C C . PRO A 1 82 ? 11.674 2.014 -8.684 1.00 94.88 82 PRO A C 1
ATOM 647 O O . PRO A 1 82 ? 12.051 1.313 -7.748 1.00 94.88 82 PRO A O 1
ATOM 650 N N . ILE A 1 83 ? 11.702 3.344 -8.632 1.00 94.25 83 ILE A N 1
ATOM 651 C CA . ILE A 1 83 ? 12.068 4.088 -7.431 1.00 94.25 83 ILE A CA 1
ATOM 652 C C . ILE A 1 83 ? 10.777 4.646 -6.817 1.00 94.25 83 ILE A C 1
ATOM 654 O O . ILE A 1 83 ? 10.202 5.593 -7.381 1.00 94.25 83 ILE A O 1
ATOM 658 N N . PRO A 1 84 ? 10.322 4.101 -5.672 1.00 92.44 84 PRO A N 1
ATOM 659 C CA . PRO A 1 84 ? 9.156 4.598 -4.950 1.00 92.44 84 PRO A CA 1
ATOM 660 C C . PRO A 1 84 ? 9.241 6.112 -4.706 1.00 92.44 84 PRO A C 1
ATOM 662 O O . PRO A 1 84 ? 10.242 6.629 -4.211 1.00 92.44 84 PRO A O 1
ATOM 665 N N . GLY A 1 85 ? 8.198 6.845 -5.096 1.00 89.06 85 GLY A N 1
ATOM 666 C CA . GLY A 1 85 ? 8.084 8.297 -4.943 1.00 89.06 85 GLY A CA 1
ATOM 667 C C . GLY A 1 85 ? 8.739 9.118 -6.056 1.00 89.06 85 GLY A C 1
ATOM 668 O O . GLY A 1 85 ? 8.512 10.325 -6.117 1.00 89.06 85 GLY A O 1
ATOM 669 N N . LYS A 1 86 ? 9.520 8.494 -6.950 1.00 93.44 86 LYS A N 1
ATOM 670 C CA . LYS A 1 86 ? 10.104 9.165 -8.123 1.00 93.44 86 LYS A CA 1
ATOM 671 C C . LYS A 1 86 ? 9.496 8.695 -9.431 1.00 93.44 86 LYS A C 1
ATOM 673 O O . LYS A 1 86 ? 9.075 9.529 -10.218 1.00 93.44 86 LYS A O 1
ATOM 678 N N . THR A 1 87 ? 9.504 7.386 -9.666 1.00 95.69 87 THR A N 1
ATOM 679 C CA . THR A 1 87 ? 8.961 6.784 -10.894 1.00 95.69 87 THR A CA 1
ATOM 680 C C . THR A 1 87 ? 7.662 6.037 -10.630 1.00 95.69 87 THR A C 1
ATOM 682 O O . THR A 1 87 ? 6.863 5.874 -11.541 1.00 95.69 87 THR A O 1
ATOM 685 N N . LEU A 1 88 ? 7.461 5.593 -9.387 1.00 96.81 88 LEU A N 1
ATOM 686 C CA . LEU A 1 88 ? 6.238 4.965 -8.910 1.00 96.81 88 LEU A CA 1
ATOM 687 C C . LEU A 1 88 ? 5.549 5.913 -7.928 1.00 96.81 88 LEU A C 1
ATOM 689 O O . LEU A 1 88 ? 6.129 6.279 -6.901 1.00 96.81 88 LEU A O 1
ATOM 693 N N . HIS A 1 89 ? 4.330 6.329 -8.243 1.00 96.69 89 HIS A N 1
ATOM 694 C CA . HIS A 1 89 ? 3.605 7.359 -7.511 1.00 96.69 89 HIS A CA 1
ATOM 695 C C . HIS A 1 89 ? 2.415 6.758 -6.772 1.00 96.69 89 HIS A C 1
ATOM 697 O O . HIS A 1 89 ? 1.556 6.124 -7.375 1.00 96.69 89 HIS A O 1
ATOM 703 N N . VAL A 1 90 ? 2.346 6.984 -5.461 1.00 97.12 90 VAL A N 1
ATOM 704 C CA . VAL A 1 90 ? 1.221 6.529 -4.635 1.00 97.12 90 VAL A CA 1
ATOM 705 C C . VAL A 1 90 ? 0.040 7.467 -4.811 1.00 97.12 90 VAL A C 1
ATOM 707 O O . VAL A 1 90 ? 0.199 8.690 -4.785 1.00 97.12 90 VAL A O 1
ATOM 710 N N . PHE A 1 91 ? -1.160 6.906 -4.914 1.00 97.50 91 PHE A N 1
ATOM 711 C CA . PHE A 1 91 ? -2.376 7.697 -4.888 1.00 97.50 91 PHE A CA 1
ATOM 712 C C . PHE A 1 91 ? -2.585 8.306 -3.494 1.00 97.50 91 PHE A C 1
ATOM 714 O O . PHE A 1 91 ? -2.681 7.572 -2.505 1.00 97.50 91 PHE A O 1
ATOM 721 N N . PRO A 1 92 ? -2.756 9.637 -3.378 1.00 96.75 92 PRO A N 1
ATOM 722 C CA . PRO A 1 92 ? -3.012 10.278 -2.087 1.00 96.75 92 PRO A CA 1
ATOM 723 C C . PRO A 1 92 ? -4.253 9.727 -1.372 1.00 96.75 92 PRO A C 1
ATOM 725 O O . PRO A 1 92 ? -4.310 9.694 -0.144 1.00 96.75 92 PRO A O 1
ATOM 728 N N . ALA A 1 93 ? -5.245 9.264 -2.138 1.00 96.88 93 ALA A N 1
ATOM 729 C CA . ALA A 1 93 ? -6.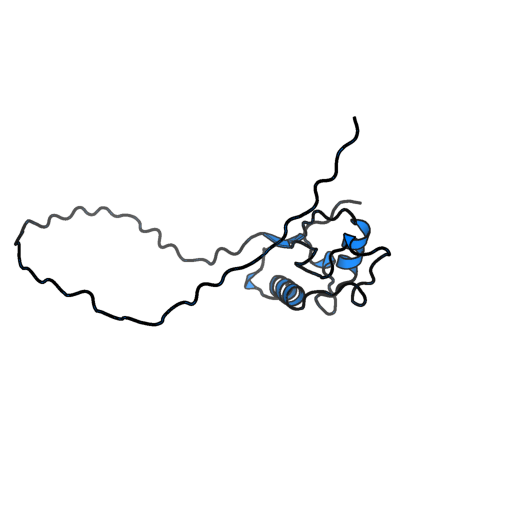449 8.640 -1.601 1.00 96.88 93 ALA A CA 1
ATOM 730 C C . ALA A 1 93 ? -6.161 7.295 -0.912 1.00 96.88 93 ALA A C 1
ATOM 732 O O . ALA A 1 93 ? -6.727 7.040 0.148 1.00 96.88 93 ALA A O 1
ATOM 733 N N . ALA A 1 94 ? -5.256 6.475 -1.459 1.00 96.75 94 ALA A N 1
ATOM 734 C CA . ALA A 1 94 ? -4.858 5.208 -0.849 1.00 96.75 94 ALA A CA 1
ATOM 735 C C . ALA A 1 94 ? -4.139 5.442 0.489 1.00 96.75 94 ALA A C 1
ATOM 737 O O . ALA A 1 94 ? -4.472 4.807 1.488 1.00 96.75 94 ALA A O 1
ATOM 738 N N . LEU A 1 95 ? -3.235 6.429 0.537 1.00 95.50 95 LEU A N 1
ATOM 739 C CA . LEU A 1 95 ? -2.579 6.856 1.780 1.00 95.50 95 LEU A CA 1
ATOM 740 C C . LEU A 1 95 ? -3.591 7.316 2.829 1.00 95.50 95 LEU A C 1
ATOM 742 O O . LEU A 1 95 ? -3.525 6.899 3.982 1.00 95.50 95 LEU A O 1
ATOM 746 N N . LYS A 1 96 ? -4.547 8.159 2.426 1.00 96.56 96 LYS A N 1
ATOM 747 C CA . LYS A 1 96 ? -5.587 8.659 3.327 1.00 96.56 96 LYS A CA 1
ATOM 748 C C . LYS A 1 96 ? -6.466 7.529 3.865 1.00 96.56 96 LYS A C 1
ATOM 750 O O . LYS A 1 96 ? -6.747 7.521 5.057 1.00 96.56 96 LYS A O 1
ATOM 755 N N . ALA A 1 97 ? -6.872 6.591 3.010 1.00 96.31 97 ALA A N 1
ATOM 756 C CA . ALA A 1 97 ? -7.689 5.450 3.410 1.00 96.31 97 ALA A CA 1
ATOM 757 C C . ALA A 1 97 ? -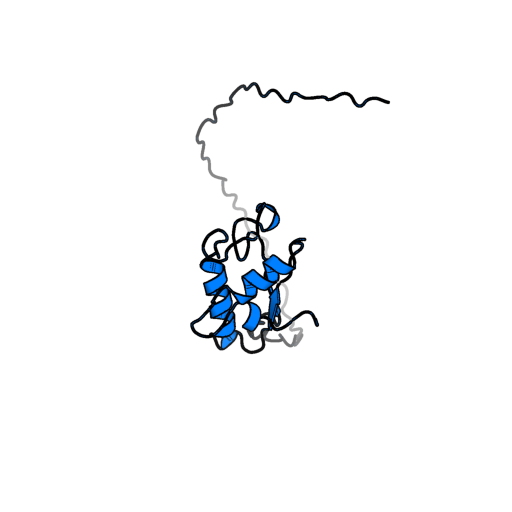6.948 4.556 4.411 1.00 96.31 97 ALA A C 1
ATOM 759 O O . ALA A 1 97 ? -7.502 4.201 5.448 1.00 96.31 97 ALA A O 1
ATOM 760 N N . LEU A 1 98 ? -5.680 4.238 4.141 1.00 95.69 98 LEU A N 1
ATOM 761 C CA . LEU A 1 98 ? -4.889 3.400 5.035 1.00 95.69 98 LEU A CA 1
ATOM 762 C C . LEU A 1 98 ? -4.606 4.089 6.376 1.00 95.69 98 LEU A C 1
ATOM 764 O O . LEU A 1 98 ? -4.726 3.468 7.431 1.00 95.69 98 LEU A O 1
ATOM 768 N N . LYS A 1 99 ? -4.314 5.392 6.345 1.00 95.88 99 LYS A N 1
ATOM 769 C CA . LYS A 1 99 ? -4.190 6.209 7.552 1.00 95.88 99 LYS A CA 1
ATOM 770 C C . LYS A 1 99 ? -5.478 6.199 8.371 1.00 95.88 99 LYS A C 1
ATOM 772 O O . LYS A 1 99 ? -5.427 5.970 9.572 1.00 95.88 99 LYS A O 1
ATOM 777 N N . GLU A 1 100 ? -6.632 6.391 7.733 1.00 95.94 100 GLU A N 1
ATOM 778 C CA . GLU A 1 100 ? -7.935 6.350 8.404 1.00 95.94 100 GLU A CA 1
ATOM 779 C C . GLU A 1 100 ? -8.170 5.007 9.106 1.00 95.94 100 GLU A C 1
ATOM 781 O O . GLU A 1 100 ? -8.516 4.991 10.289 1.00 95.94 100 GLU A O 1
ATOM 786 N N . LEU A 1 101 ? -7.926 3.898 8.394 1.00 95.12 101 LEU A N 1
ATOM 787 C CA . LEU A 1 101 ? -8.061 2.534 8.915 1.00 95.12 101 LEU A CA 1
ATOM 788 C C . LEU A 1 101 ? -7.202 2.299 10.159 1.00 95.12 101 LEU A C 1
ATOM 790 O O . LEU A 1 101 ? -7.615 1.568 11.055 1.00 95.12 101 LEU A O 1
ATOM 794 N N . HIS A 1 102 ? -6.028 2.925 10.228 1.00 92.19 102 HIS A N 1
ATOM 795 C CA . HIS A 1 102 ? -5.132 2.771 11.364 1.00 92.19 102 HIS A CA 1
ATOM 796 C C . HIS A 1 102 ? -5.461 3.720 12.527 1.00 92.19 102 HIS A C 1
ATOM 798 O O . HIS A 1 102 ? -5.393 3.314 13.688 1.00 92.19 102 HIS A O 1
ATOM 804 N N . THR A 1 103 ? -5.791 4.983 12.244 1.00 93.81 103 THR A N 1
ATOM 805 C CA . THR A 1 103 ? -5.889 6.020 13.282 1.00 93.81 103 THR A CA 1
ATOM 806 C C . THR A 1 103 ? -7.274 6.146 13.902 1.00 93.81 103 THR A C 1
ATOM 808 O O . THR A 1 103 ? -7.389 6.549 15.060 1.00 93.81 103 THR A O 1
ATOM 811 N N . GLU A 1 104 ? -8.344 5.864 13.152 1.00 94.88 104 GLU A N 1
ATOM 812 C CA . GLU A 1 104 ? -9.697 6.065 13.668 1.00 94.88 104 GLU A CA 1
ATOM 813 C C . GLU A 1 104 ? -10.170 4.869 14.499 1.00 94.88 104 GLU A C 1
ATOM 815 O O . GLU A 1 104 ? -10.211 3.729 14.040 1.00 94.88 104 GLU A O 1
ATOM 820 N N . THR A 1 105 ? -10.633 5.146 15.719 1.00 93.50 105 THR A N 1
ATOM 821 C CA . THR A 1 105 ? -11.073 4.124 16.684 1.00 93.50 105 THR A CA 1
ATOM 822 C C . THR A 1 105 ? -12.248 3.282 16.199 1.00 93.50 105 THR A C 1
ATOM 824 O O . THR A 1 105 ? -12.429 2.164 16.681 1.00 93.50 105 THR A O 1
ATOM 827 N N . LYS A 1 106 ? -13.033 3.782 15.233 1.00 93.81 106 LYS A N 1
ATOM 828 C CA . LYS A 1 106 ? -14.136 3.025 14.633 1.00 93.81 106 LYS A CA 1
ATOM 829 C C . LYS A 1 106 ? -13.635 1.743 13.963 1.00 93.81 106 LYS A C 1
ATOM 831 O O . LYS A 1 106 ? -14.313 0.731 14.043 1.00 93.81 106 LYS A O 1
ATOM 836 N N . TRP A 1 107 ? -12.435 1.756 13.382 1.00 94.25 107 TRP A N 1
ATOM 837 C CA . TRP A 1 107 ? -11.852 0.606 12.688 1.00 94.25 107 TRP A CA 1
ATOM 838 C C . TRP A 1 107 ? -11.158 -0.389 13.620 1.00 94.25 107 TRP A C 1
ATOM 840 O O . TRP A 1 107 ? -10.591 -1.367 13.139 1.00 94.25 107 TRP A O 1
ATOM 850 N N . ASN A 1 108 ? -11.217 -0.193 14.941 1.00 91.19 108 ASN A N 1
ATOM 851 C CA . ASN A 1 108 ? -10.584 -1.098 15.893 1.00 91.19 108 ASN A CA 1
ATOM 852 C C . ASN A 1 108 ? -11.040 -2.556 15.677 1.00 91.19 108 ASN A C 1
ATOM 854 O O . ASN A 1 108 ? -12.235 -2.850 15.627 1.00 91.19 108 ASN A O 1
ATOM 858 N N . GLY A 1 109 ? -10.075 -3.466 15.538 1.00 90.88 109 GLY A N 1
ATOM 859 C CA . GLY A 1 109 ? -10.313 -4.875 15.212 1.00 90.88 109 GLY A CA 1
ATOM 860 C C . GLY A 1 109 ? -10.462 -5.188 13.717 1.00 90.88 109 GLY A C 1
ATOM 861 O O . GLY A 1 109 ? -10.634 -6.357 13.371 1.00 90.88 109 GLY A O 1
ATOM 862 N N . SER A 1 110 ? -10.379 -4.190 12.834 1.00 95.19 110 SER A N 1
ATOM 863 C CA . SER A 1 110 ? -10.279 -4.396 11.384 1.00 95.19 110 SER A CA 1
ATOM 864 C C . SER A 1 110 ? -8.819 -4.636 11.011 1.00 95.19 110 SER A C 1
ATOM 866 O O . SER A 1 110 ? -7.948 -3.840 11.346 1.00 95.19 110 SER A O 1
ATOM 868 N N . MET A 1 111 ? -8.548 -5.734 10.315 1.00 95.81 111 MET A N 1
ATOM 869 C CA . MET A 1 111 ? -7.226 -6.047 9.775 1.00 95.81 111 MET A CA 1
ATOM 870 C C . MET A 1 111 ? -7.061 -5.457 8.377 1.00 95.81 111 MET A C 1
ATOM 872 O O . MET A 1 111 ? -8.045 -5.262 7.657 1.00 95.81 111 MET A O 1
ATOM 876 N N . VAL A 1 112 ? -5.813 -5.240 7.967 1.00 96.25 112 VAL A N 1
ATOM 877 C CA . VAL A 1 112 ? -5.475 -4.787 6.613 1.00 96.25 112 VAL A CA 1
ATOM 878 C C . VAL A 1 112 ? -4.558 -5.803 5.940 1.00 96.25 112 VAL A C 1
ATOM 880 O O . VAL A 1 112 ? -3.656 -6.354 6.570 1.00 96.25 112 VAL A O 1
ATOM 883 N N . ALA A 1 113 ? -4.799 -6.071 4.661 1.00 96.50 113 ALA A N 1
ATOM 884 C CA . ALA A 1 113 ? -3.960 -6.923 3.828 1.00 96.50 113 ALA A CA 1
ATOM 885 C C . ALA A 1 113 ? -3.766 -6.314 2.436 1.00 96.50 113 ALA A C 1
ATOM 887 O O . ALA A 1 113 ? -4.523 -5.437 2.017 1.00 96.50 113 ALA A O 1
ATOM 888 N N . ALA A 1 114 ? -2.787 -6.838 1.703 1.00 95.69 114 ALA A N 1
ATOM 889 C CA . ALA A 1 114 ? -2.607 -6.582 0.283 1.00 95.69 114 ALA A CA 1
ATOM 890 C C . ALA A 1 114 ? -2.741 -7.890 -0.509 1.00 95.69 114 ALA A C 1
ATOM 892 O O . ALA A 1 114 ? -2.314 -8.946 -0.041 1.00 95.69 114 ALA A O 1
ATOM 893 N N . ALA A 1 115 ? -3.324 -7.821 -1.702 1.00 95.50 115 ALA A N 1
ATOM 894 C CA . ALA A 1 115 ? -3.417 -8.941 -2.629 1.00 95.50 115 ALA A CA 1
ATOM 895 C C . ALA A 1 115 ? -3.251 -8.432 -4.062 1.00 95.50 115 ALA A C 1
ATOM 897 O O . ALA A 1 115 ? -4.077 -7.664 -4.536 1.00 95.50 115 ALA A O 1
ATOM 898 N N . SER A 1 116 ? -2.206 -8.882 -4.754 1.00 95.25 116 SER A N 1
ATOM 899 C CA . SER A 1 116 ? -1.921 -8.508 -6.143 1.00 95.25 116 SER A CA 1
ATOM 900 C C . SER A 1 116 ? -1.540 -9.736 -6.965 1.00 95.25 116 SER A C 1
ATOM 902 O O . SER A 1 116 ? -1.114 -10.758 -6.428 1.00 95.25 116 SER A O 1
ATOM 904 N N . ARG A 1 117 ? -1.714 -9.626 -8.286 1.00 95.44 117 ARG A N 1
ATOM 905 C CA . ARG A 1 117 ? -1.299 -10.629 -9.280 1.00 95.44 117 ARG A CA 1
ATOM 906 C C . ARG A 1 117 ? 0.052 -10.311 -9.924 1.00 95.44 117 ARG A C 1
ATOM 908 O O . ARG A 1 117 ? 0.417 -10.970 -10.894 1.00 95.44 117 ARG A O 1
ATOM 915 N N . THR A 1 118 ? 0.751 -9.282 -9.449 1.00 92.88 118 THR A N 1
ATOM 916 C CA . THR A 1 118 ? 2.029 -8.865 -10.027 1.00 92.88 118 THR A CA 1
ATOM 917 C C . THR A 1 118 ? 3.055 -10.000 -10.015 1.00 92.88 118 THR A C 1
ATOM 919 O O . THR A 1 118 ? 3.184 -10.728 -9.030 1.00 92.88 118 THR A O 1
ATOM 922 N N . GLY A 1 119 ? 3.782 -10.152 -11.125 1.00 92.12 119 GLY A N 1
ATOM 923 C CA . GLY A 1 119 ? 4.945 -11.041 -11.205 1.00 92.12 119 GLY A CA 1
ATOM 924 C C . GLY A 1 119 ? 6.192 -10.439 -10.552 1.00 92.12 119 GLY A C 1
ATOM 925 O O . GLY A 1 119 ? 7.116 -11.169 -10.204 1.00 92.12 119 GLY A O 1
ATOM 926 N N . GLU A 1 120 ? 6.195 -9.123 -10.323 1.00 95.00 120 GLU A N 1
ATOM 927 C CA . GLU A 1 120 ? 7.325 -8.365 -9.778 1.00 95.00 120 GLU A CA 1
ATOM 928 C C . GLU A 1 120 ? 7.275 -8.324 -8.242 1.00 95.00 120 GLU A C 1
ATOM 930 O O . GLU A 1 120 ? 7.1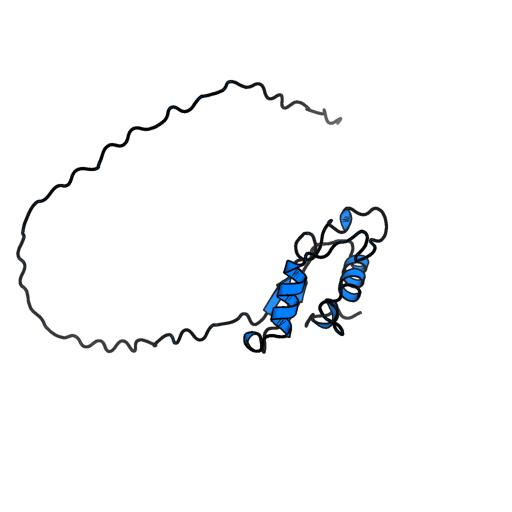39 -7.270 -7.614 1.00 95.00 120 GLU A O 1
ATOM 935 N N . ILE A 1 121 ? 7.352 -9.507 -7.625 1.00 93.62 121 ILE A N 1
ATOM 936 C CA . ILE A 1 121 ? 7.141 -9.717 -6.181 1.00 93.62 121 ILE A CA 1
ATOM 937 C C . ILE A 1 121 ? 8.105 -8.868 -5.338 1.00 93.62 121 ILE A C 1
ATOM 939 O O . ILE A 1 121 ? 7.687 -8.169 -4.413 1.00 93.62 121 ILE A O 1
ATOM 943 N N . GLU A 1 122 ? 9.396 -8.877 -5.675 1.00 94.12 122 GLU A N 1
ATOM 944 C CA . GLU A 1 122 ? 10.418 -8.129 -4.933 1.00 94.12 122 GLU A CA 1
ATOM 945 C C . GLU A 1 122 ? 10.185 -6.615 -4.998 1.00 94.12 122 GLU A C 1
ATOM 947 O O . GLU A 1 122 ? 10.332 -5.912 -3.994 1.00 94.12 122 GLU A O 1
ATOM 952 N N . TRP A 1 123 ? 9.775 -6.101 -6.162 1.00 96.19 123 TRP A N 1
ATOM 953 C CA . TRP A 1 123 ? 9.498 -4.676 -6.343 1.00 96.19 123 TRP A CA 1
ATOM 954 C C . TRP A 1 123 ? 8.246 -4.254 -5.582 1.00 96.19 123 TRP A C 1
ATOM 956 O O . TRP A 1 123 ? 8.232 -3.170 -4.995 1.00 96.19 123 TRP A O 1
ATOM 966 N N . ALA A 1 124 ? 7.229 -5.116 -5.518 1.00 95.69 124 ALA A N 1
ATOM 967 C CA . ALA A 1 124 ? 6.044 -4.880 -4.705 1.00 95.69 124 ALA A CA 1
ATOM 968 C C . ALA A 1 124 ? 6.397 -4.786 -3.212 1.00 95.69 124 ALA A C 1
ATOM 970 O O . ALA A 1 124 ? 6.050 -3.797 -2.563 1.00 95.69 124 ALA A O 1
ATOM 971 N N . HIS A 1 125 ? 7.154 -5.751 -2.676 1.00 94.69 125 HIS A N 1
ATOM 972 C CA . HIS A 1 125 ? 7.581 -5.725 -1.273 1.00 94.69 125 HIS A CA 1
ATOM 973 C C . HIS A 1 125 ? 8.462 -4.517 -0.951 1.00 94.69 125 HIS A C 1
ATOM 975 O O . HIS A 1 125 ? 8.246 -3.845 0.058 1.00 94.69 125 HIS A O 1
ATOM 981 N N . MET A 1 126 ? 9.431 -4.200 -1.812 1.00 95.00 126 MET A N 1
ATOM 982 C CA . MET A 1 126 ? 10.274 -3.017 -1.639 1.00 95.00 126 MET A CA 1
ATOM 983 C C . MET A 1 126 ? 9.441 -1.731 -1.627 1.00 95.00 126 MET A C 1
ATOM 985 O O . MET A 1 126 ? 9.650 -0.860 -0.779 1.00 95.00 126 MET A O 1
ATOM 989 N N . SER A 1 127 ? 8.470 -1.621 -2.532 1.00 95.88 127 SER A N 1
ATOM 990 C CA . SER A 1 127 ? 7.592 -0.455 -2.624 1.00 95.88 127 SER A CA 1
ATOM 991 C C . SER A 1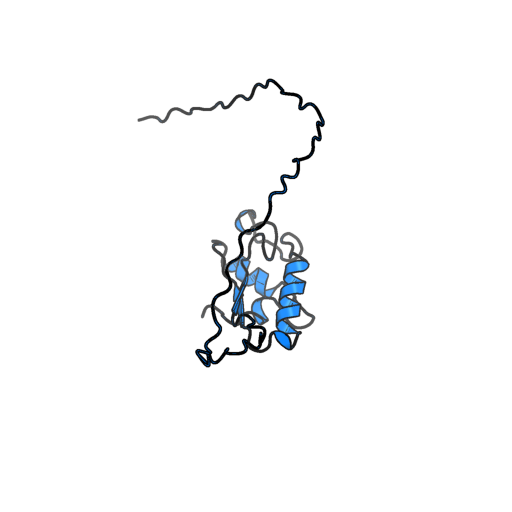 127 ? 6.744 -0.294 -1.360 1.00 95.88 127 SER A C 1
ATOM 993 O O . SER A 1 127 ? 6.722 0.791 -0.778 1.00 95.88 127 SER A O 1
ATOM 995 N N . LEU A 1 128 ? 6.137 -1.378 -0.861 1.00 95.44 128 LEU A N 1
ATOM 996 C CA . LEU A 1 128 ? 5.356 -1.377 0.384 1.00 95.44 128 LEU A CA 1
ATOM 997 C C . LEU A 1 128 ? 6.195 -0.988 1.613 1.00 95.44 128 LEU A C 1
ATOM 999 O O . LEU A 1 128 ? 5.721 -0.227 2.456 1.00 95.44 128 LEU A O 1
ATOM 1003 N N . LYS A 1 129 ? 7.454 -1.441 1.683 1.00 95.19 129 LYS A N 1
ATOM 1004 C CA . LYS A 1 129 ? 8.413 -1.069 2.742 1.00 95.19 129 LYS A CA 1
ATOM 1005 C C . LYS A 1 129 ? 8.924 0.373 2.622 1.00 95.19 129 LYS A C 1
ATOM 1007 O O . LYS A 1 129 ? 9.478 0.910 3.574 1.00 95.19 129 LYS A O 1
ATOM 1012 N N . THR A 1 130 ? 8.772 1.012 1.461 1.00 95.25 130 THR A N 1
ATOM 1013 C CA . THR A 1 130 ? 9.290 2.370 1.218 1.00 95.25 130 THR A CA 1
ATOM 1014 C C . THR A 1 130 ? 8.213 3.440 1.376 1.00 95.25 130 THR A C 1
ATOM 1016 O O . THR A 1 130 ? 8.494 4.548 1.842 1.00 95.25 130 THR A O 1
ATOM 1019 N N . PHE A 1 131 ? 6.972 3.143 0.990 1.00 94.69 131 PHE A N 1
ATOM 1020 C CA . PHE A 1 131 ? 5.885 4.111 1.046 1.00 94.69 131 PHE A CA 1
ATOM 1021 C C . PHE A 1 131 ? 5.430 4.376 2.481 1.00 94.69 131 PHE A C 1
ATOM 1023 O O . PHE A 1 131 ? 4.859 3.513 3.143 1.00 94.69 131 PHE A O 1
ATOM 1030 N N . LYS A 1 132 ? 5.661 5.609 2.942 1.00 94.69 132 LYS A N 1
ATOM 1031 C CA . LYS A 1 132 ? 5.258 6.080 4.270 1.00 94.69 132 LYS A CA 1
ATOM 1032 C C . LYS A 1 132 ? 3.787 6.475 4.290 1.00 94.69 132 LYS A C 1
ATOM 1034 O O . LYS A 1 132 ? 3.361 7.287 3.471 1.00 94.69 132 LYS A O 1
ATOM 1039 N N . VAL A 1 133 ? 3.046 5.934 5.250 1.00 92.94 133 VAL A N 1
ATOM 1040 C CA . VAL A 1 133 ? 1.637 6.269 5.513 1.00 92.94 133 VAL A CA 1
ATOM 1041 C C . VAL A 1 133 ? 1.553 7.396 6.538 1.00 92.94 133 VAL A C 1
ATOM 1043 O O . VAL A 1 133 ? 0.811 8.360 6.355 1.00 92.94 133 VAL A O 1
ATOM 1046 N N . ASP A 1 134 ? 2.383 7.301 7.577 1.00 88.56 134 ASP A N 1
ATOM 1047 C CA . ASP A 1 134 ? 2.539 8.296 8.633 1.00 88.56 134 ASP A CA 1
ATOM 1048 C C . ASP A 1 134 ? 4.028 8.586 8.885 1.00 88.56 134 ASP A C 1
ATOM 1050 O O . ASP A 1 134 ? 4.896 8.206 8.099 1.00 88.56 134 ASP A O 1
ATOM 1054 N N . LYS A 1 135 ? 4.346 9.315 9.962 1.00 86.81 135 LYS A N 1
ATOM 1055 C CA . LYS A 1 135 ? 5.738 9.643 10.316 1.00 86.81 135 LYS A CA 1
ATOM 1056 C C . LYS A 1 135 ? 6.576 8.389 10.581 1.00 86.81 135 LYS A C 1
ATOM 1058 O O . LYS A 1 135 ? 7.735 8.350 10.167 1.00 86.81 135 LYS A O 1
ATOM 1063 N N . ASP A 1 136 ? 5.948 7.392 11.200 1.00 90.00 136 ASP A N 1
ATOM 1064 C CA . ASP A 1 136 ? 6.628 6.229 11.770 1.00 90.00 136 ASP A CA 1
ATOM 1065 C C . ASP A 1 136 ? 6.287 4.915 11.051 1.00 90.00 136 ASP A C 1
ATOM 1067 O O . ASP A 1 136 ? 7.045 3.961 11.164 1.00 90.00 136 ASP A O 1
ATOM 1071 N N . ASN A 1 137 ? 5.194 4.880 10.276 1.00 93.06 137 ASN A N 1
ATOM 1072 C CA . ASN A 1 137 ? 4.675 3.651 9.671 1.00 93.06 137 ASN A CA 1
ATOM 1073 C C . ASN A 1 137 ? 4.715 3.689 8.141 1.00 93.06 137 ASN A C 1
ATOM 1075 O O . ASN A 1 137 ? 4.320 4.677 7.505 1.00 93.06 137 ASN A O 1
ATOM 1079 N N . THR A 1 138 ? 5.134 2.573 7.556 1.00 94.94 138 THR A N 1
ATOM 1080 C CA . THR A 1 138 ? 5.056 2.284 6.121 1.00 94.94 138 THR A CA 1
ATOM 1081 C C . THR A 1 138 ? 3.810 1.465 5.787 1.00 94.94 138 THR A C 1
ATOM 1083 O O . THR A 1 138 ? 3.095 1.015 6.680 1.00 94.94 138 THR A O 1
ATOM 1086 N N . PHE A 1 139 ? 3.524 1.262 4.499 1.00 93.81 139 PHE A N 1
ATOM 1087 C CA . PHE A 1 139 ? 2.447 0.361 4.080 1.00 93.81 139 PHE A CA 1
ATOM 1088 C C . PHE A 1 139 ? 2.651 -1.055 4.636 1.00 93.81 139 PHE A C 1
ATOM 1090 O O . PHE A 1 139 ? 1.694 -1.647 5.125 1.00 93.81 139 PHE A O 1
ATOM 1097 N N . ASP A 1 140 ? 3.882 -1.575 4.596 1.00 94.56 140 ASP A N 1
ATOM 1098 C CA . ASP A 1 140 ? 4.216 -2.924 5.075 1.00 94.56 140 ASP A CA 1
ATOM 1099 C C . ASP A 1 140 ? 4.001 -3.096 6.589 1.00 94.56 140 ASP A C 1
ATOM 1101 O O . ASP A 1 140 ? 3.569 -4.158 7.039 1.00 94.56 140 ASP A O 1
ATOM 1105 N N . ASP A 1 141 ? 4.243 -2.050 7.383 1.00 94.75 141 ASP A N 1
ATOM 1106 C CA . ASP A 1 141 ? 4.050 -2.087 8.842 1.00 94.75 141 ASP A CA 1
ATOM 1107 C C . ASP A 1 141 ? 2.577 -2.247 9.234 1.00 94.75 141 ASP A C 1
ATOM 1109 O O . ASP A 1 141 ? 2.268 -2.819 10.279 1.00 94.75 141 ASP A O 1
ATOM 1113 N N . LEU A 1 142 ? 1.665 -1.769 8.384 1.00 92.94 142 LEU A N 1
ATOM 1114 C CA . LEU A 1 142 ? 0.223 -1.794 8.638 1.00 92.94 142 LEU A CA 1
ATOM 1115 C C . LEU A 1 142 ? -0.462 -3.066 8.128 1.00 92.94 142 LEU A C 1
ATOM 1117 O O . LEU A 1 142 ? -1.624 -3.311 8.458 1.00 92.94 142 LEU A O 1
ATOM 1121 N N . MET A 1 143 ? 0.240 -3.896 7.352 1.00 92.94 143 MET A N 1
ATOM 1122 C CA . MET A 1 143 ? -0.298 -5.163 6.866 1.00 92.94 143 MET A CA 1
ATOM 1123 C C . MET A 1 143 ? -0.276 -6.216 7.975 1.00 92.94 143 MET A C 1
ATOM 1125 O O . MET A 1 143 ? 0.766 -6.548 8.536 1.00 92.94 143 MET A O 1
ATOM 1129 N N . SER A 1 144 ? -1.442 -6.795 8.258 1.00 91.00 144 SER A N 1
ATOM 1130 C CA . SER A 1 144 ? -1.611 -7.839 9.276 1.00 91.00 144 SER A CA 1
ATOM 1131 C C . SER A 1 144 ? -1.083 -9.206 8.828 1.00 91.00 144 SER A C 1
ATOM 1133 O O . SER A 1 144 ? -0.881 -10.091 9.656 1.00 91.00 144 SER A O 1
ATOM 1135 N N . PHE A 1 145 ? -0.867 -9.389 7.525 1.00 87.12 145 PHE A N 1
ATOM 1136 C CA . PHE A 1 145 ? -0.420 -10.644 6.933 1.00 87.12 145 PHE A CA 1
ATOM 1137 C C . PHE A 1 145 ? 0.877 -10.401 6.177 1.00 87.12 145 PHE A C 1
ATOM 1139 O O . PHE A 1 145 ? 0.919 -9.591 5.253 1.00 87.12 145 PHE A O 1
ATOM 1146 N N . LYS A 1 146 ? 1.921 -11.128 6.569 1.00 79.62 146 LYS A N 1
ATOM 1147 C CA . LYS A 1 146 ? 3.218 -11.127 5.898 1.00 79.62 146 LYS A CA 1
ATOM 1148 C C . LYS A 1 146 ? 3.516 -12.550 5.449 1.00 79.62 146 LYS A C 1
ATOM 1150 O O . LYS A 1 146 ? 3.208 -13.502 6.167 1.00 79.62 146 LYS A O 1
ATOM 1155 N N . VAL A 1 147 ? 4.055 -12.692 4.245 1.00 71.31 147 VAL A N 1
ATOM 1156 C CA . VAL A 1 147 ? 4.533 -13.990 3.761 1.00 71.31 147 VAL A CA 1
ATOM 1157 C C . VAL A 1 147 ? 5.757 -14.355 4.600 1.00 71.31 147 VAL A C 1
ATOM 1159 O O . VAL A 1 147 ? 6.615 -13.502 4.821 1.00 71.31 147 VAL A O 1
ATOM 1162 N N . ALA A 1 148 ? 5.796 -15.580 5.127 1.00 55.84 148 ALA A N 1
ATOM 1163 C CA . ALA A 1 148 ? 6.978 -16.083 5.816 1.00 55.84 148 ALA A CA 1
ATOM 1164 C C . ALA A 1 148 ? 8.115 -16.219 4.793 1.00 55.84 148 ALA A C 1
ATOM 1166 O O . ALA A 1 148 ? 7.923 -16.879 3.770 1.00 55.84 148 ALA A O 1
ATOM 1167 N N . GLU A 1 149 ? 9.234 -15.542 5.059 1.00 47.19 149 GLU A N 1
ATOM 1168 C CA . GLU A 1 149 ? 10.480 -15.642 4.283 1.00 47.19 149 GLU A CA 1
ATOM 1169 C C . GLU A 1 149 ? 11.124 -17.031 4.420 1.00 47.19 149 GLU A C 1
ATOM 1171 O O . GLU A 1 149 ? 11.051 -17.620 5.527 1.00 47.19 149 GLU A O 1
#

Radius of gyration: 29.87 Å; chains: 1; bounding box: 81×42×61 Å

Secondary structure (DSSP, 8-state):
--PPP-----------PPPP---------------------------------------SEEEE--BTTTEES-GGG-SS---BTTTBEE-HHHHHHHHHHHH-GGGTT-EEEE----S-HHHHHHHHHH-BSSSS-BHHHH-S-----

Organism: NCBI:txid91324

InterPro domains:
  IPR010036 Magnesium-dependent phosphatase-1, eukaryotic/archaeal-type [PF12689] (58-136)
  IPR010036 Magnesium-dependent phosphatase-1, eukaryotic/archaeal-type [PTHR17901] (45-135)
  IPR023214 HAD superfamily [G3DSA:3.40.50.1000] (35-147)
  IPR036412 HAD-like superfamily [SSF56784] (59-141)